Protein AF-A0A511B2S2-F1 (afdb_monomer)

Sequence (150 aa):
MLIYIFFANRALVGIGTIISIFVVGNLSDVFVNFITNGFGAPEGLAIRLLISALGIVSMSMGAALYIEAKEGVAPYDAMPIILSEKTGLSYRLSRVIVDITLVVIGFSLGSQLGINTVITAFFLGPFIQFFRNIFEKDLNTKALRYSTKK

Structure (mmCIF, N/CA/C/O backbone):
data_AF-A0A511B2S2-F1
#
_entry.id   AF-A0A511B2S2-F1
#
loop_
_atom_site.group_PDB
_atom_site.id
_atom_site.type_symbol
_atom_site.label_atom_id
_atom_site.label_alt_id
_atom_site.label_comp_id
_atom_site.label_asym_id
_atom_site.label_entity_id
_atom_site.label_seq_id
_atom_site.pdbx_PDB_ins_code
_atom_site.Cartn_x
_atom_site.Cartn_y
_atom_site.Cartn_z
_atom_site.occupancy
_atom_site.B_iso_or_equiv
_atom_site.auth_seq_id
_atom_site.auth_comp_id
_atom_site.auth_asym_id
_atom_site.auth_atom_id
_atom_site.pdbx_PDB_model_num
ATOM 1 N N . MET A 1 1 ? -7.482 -16.355 2.007 1.00 71.19 1 MET A N 1
ATOM 2 C CA . MET A 1 1 ? -7.694 -15.03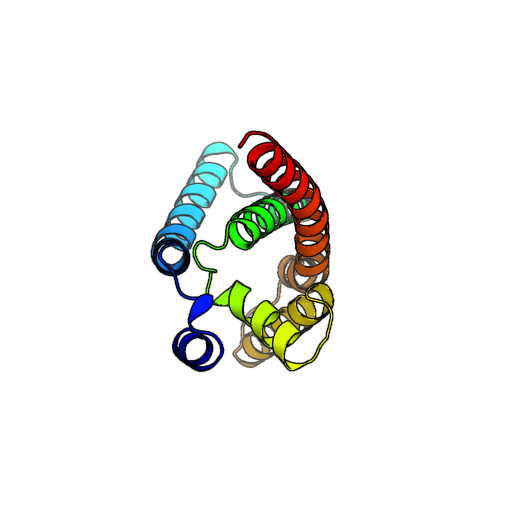3 2.647 1.00 71.19 1 MET A CA 1
ATOM 3 C C . MET A 1 1 ? -9.120 -14.839 3.162 1.00 71.19 1 MET A C 1
ATOM 5 O O . MET A 1 1 ? -9.256 -14.549 4.340 1.00 71.19 1 MET A O 1
ATOM 9 N N . LEU A 1 2 ? -10.173 -15.046 2.354 1.00 67.88 2 LEU A N 1
ATOM 10 C CA . LEU A 1 2 ? -11.561 -14.743 2.760 1.00 67.88 2 LEU A CA 1
ATOM 11 C C . LEU A 1 2 ? -12.039 -15.473 4.028 1.00 67.88 2 LEU A C 1
ATOM 13 O O . LEU A 1 2 ? -12.579 -14.848 4.932 1.00 67.88 2 LEU A O 1
ATOM 17 N N . ILE A 1 3 ? -11.783 -16.784 4.110 1.00 67.62 3 ILE A N 1
ATOM 18 C CA . ILE A 1 3 ? -12.176 -17.618 5.258 1.00 67.62 3 ILE A CA 1
ATOM 19 C C . ILE A 1 3 ? -11.527 -17.093 6.546 1.00 67.62 3 ILE A C 1
ATOM 21 O O . ILE A 1 3 ? -12.191 -16.955 7.566 1.00 67.62 3 ILE A O 1
ATOM 25 N N . TYR A 1 4 ? -10.247 -16.718 6.488 1.00 71.75 4 TYR A N 1
ATOM 26 C CA . TYR A 1 4 ? -9.530 -16.172 7.640 1.00 71.75 4 TYR A CA 1
ATOM 27 C C . TYR A 1 4 ? -10.128 -14.841 8.121 1.00 71.75 4 TYR A C 1
ATOM 29 O O . TYR A 1 4 ? -10.308 -14.646 9.319 1.00 71.75 4 TYR A O 1
ATOM 37 N N . ILE A 1 5 ? -10.491 -13.949 7.197 1.00 70.38 5 ILE A N 1
ATOM 38 C CA . ILE A 1 5 ? -11.096 -12.645 7.518 1.00 70.38 5 ILE A CA 1
ATOM 39 C C . ILE A 1 5 ? -12.482 -12.821 8.126 1.00 70.38 5 ILE A C 1
ATOM 41 O O . ILE A 1 5 ? -12.807 -12.150 9.098 1.00 70.38 5 ILE A O 1
ATOM 45 N N . PHE A 1 6 ? -13.269 -13.765 7.612 1.00 64.25 6 PHE A N 1
ATOM 46 C CA . PHE A 1 6 ? -14.591 -14.066 8.150 1.00 64.25 6 PHE A CA 1
ATOM 47 C C . PHE A 1 6 ? -14.536 -14.509 9.622 1.00 64.25 6 PHE A C 1
ATOM 49 O O . PHE A 1 6 ? -15.356 -14.075 10.429 1.00 64.25 6 PHE A O 1
ATOM 56 N N . PHE A 1 7 ? -13.541 -15.322 9.992 1.00 67.69 7 PHE A N 1
ATOM 57 C CA . PHE A 1 7 ? -13.333 -15.729 11.385 1.00 67.69 7 PHE A CA 1
ATOM 58 C C . PHE A 1 7 ? -12.668 -14.648 12.245 1.00 67.69 7 PHE A C 1
ATOM 60 O O . PHE A 1 7 ? -12.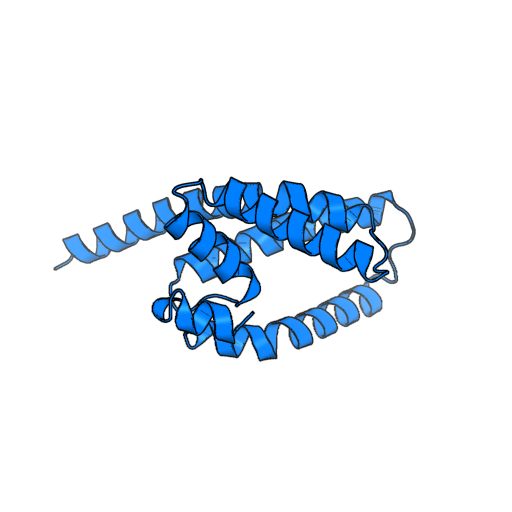944 -14.570 13.439 1.00 67.69 7 PHE A O 1
ATOM 67 N N . ALA A 1 8 ? -11.791 -13.824 11.669 1.00 67.56 8 ALA A N 1
ATOM 68 C CA . ALA A 1 8 ? -11.043 -12.824 12.422 1.00 67.56 8 ALA A CA 1
ATOM 69 C C . ALA A 1 8 ? -11.840 -11.536 12.674 1.00 67.56 8 ALA A C 1
ATOM 71 O O . ALA A 1 8 ? -11.817 -11.032 13.793 1.00 67.56 8 ALA A O 1
ATOM 72 N N . ASN A 1 9 ? -12.531 -11.007 11.661 1.00 67.56 9 ASN A N 1
ATOM 73 C CA . ASN A 1 9 ? -13.363 -9.815 11.782 1.00 67.56 9 ASN A CA 1
ATOM 74 C C . ASN A 1 9 ? -14.428 -9.770 10.668 1.00 67.56 9 ASN A C 1
ATOM 76 O O . ASN A 1 9 ? -14.240 -9.200 9.593 1.00 67.56 9 ASN A O 1
ATOM 80 N N . ARG A 1 10 ? -15.589 -10.366 10.953 1.00 70.00 10 ARG A N 1
ATOM 81 C CA . ARG A 1 10 ? -16.755 -10.398 10.055 1.00 70.00 10 ARG A CA 1
ATOM 82 C C . ARG A 1 10 ? -17.378 -9.024 9.773 1.00 70.00 10 ARG A C 1
ATOM 84 O O . ARG A 1 10 ? -18.095 -8.906 8.790 1.00 70.00 10 ARG A O 1
ATOM 91 N N . ALA A 1 11 ? -17.064 -7.988 10.557 1.00 66.00 11 ALA A N 1
ATOM 92 C CA . ALA A 1 11 ? -17.513 -6.620 10.273 1.00 66.00 11 ALA A CA 1
ATOM 93 C C . ALA A 1 11 ? -16.792 -5.994 9.064 1.00 66.00 11 ALA A C 1
ATOM 95 O O . ALA A 1 11 ? -17.299 -5.049 8.469 1.00 66.00 11 ALA A O 1
ATOM 96 N N . LEU A 1 12 ? -15.635 -6.536 8.665 1.00 72.06 12 LEU A N 1
ATOM 97 C CA . LEU A 1 12 ? -14.917 -6.101 7.461 1.00 72.06 12 LEU A CA 1
ATOM 98 C C . LEU A 1 12 ? -15.499 -6.701 6.173 1.00 72.06 12 LEU A C 1
ATOM 100 O O . LEU A 1 12 ? -15.112 -6.280 5.083 1.00 72.06 12 LEU A O 1
ATOM 104 N N . VAL A 1 13 ? -16.406 -7.677 6.284 1.00 78.25 13 VAL A N 1
ATOM 105 C CA . VAL A 1 13 ? -17.035 -8.353 5.147 1.00 78.25 13 VAL A CA 1
ATOM 106 C C . VAL A 1 13 ? -18.391 -7.708 4.881 1.00 78.25 13 VAL A C 1
ATOM 108 O O . VAL A 1 13 ? -19.342 -7.914 5.631 1.00 78.25 13 VAL A O 1
ATOM 111 N N . GLY A 1 14 ? -18.473 -6.932 3.803 1.00 79.25 14 GLY A N 1
ATOM 112 C CA . GLY A 1 14 ? -19.685 -6.216 3.401 1.00 79.25 14 GLY A CA 1
ATOM 113 C C . GLY A 1 14 ? -19.934 -6.284 1.897 1.00 79.25 14 GLY A C 1
ATOM 114 O O . GLY A 1 14 ? -19.263 -7.024 1.169 1.00 79.25 14 GLY A O 1
ATOM 115 N N . ILE A 1 15 ? -20.881 -5.475 1.416 1.00 81.31 15 ILE A N 1
ATOM 116 C CA . ILE A 1 15 ? -21.184 -5.375 -0.018 1.00 81.31 15 ILE A CA 1
ATOM 117 C C . ILE A 1 15 ? -19.935 -4.937 -0.806 1.00 81.31 15 ILE A C 1
ATOM 119 O O . ILE A 1 15 ? -19.66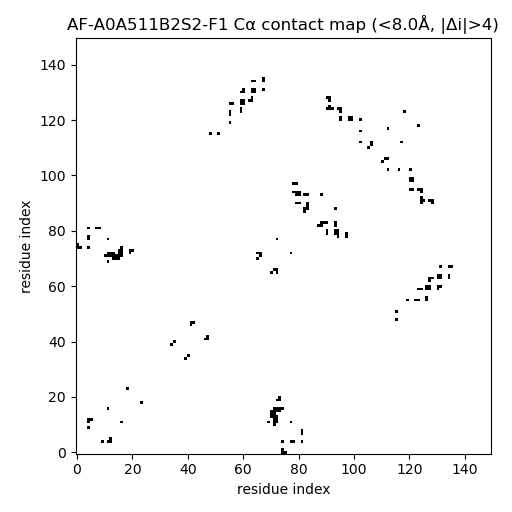3 -5.470 -1.884 1.00 81.31 15 ILE A O 1
ATOM 123 N N . GLY A 1 16 ? -19.109 -4.056 -0.221 1.00 78.19 16 GLY A N 1
ATOM 124 C CA . GLY A 1 16 ? -17.859 -3.578 -0.814 1.00 78.19 16 GLY A CA 1
ATOM 125 C C . GLY A 1 16 ? -16.836 -4.689 -1.054 1.00 78.19 16 GLY A C 1
ATOM 126 O O . GLY A 1 16 ? -16.119 -4.667 -2.056 1.00 78.19 16 GLY A O 1
ATOM 127 N N . THR A 1 17 ? -16.810 -5.720 -0.205 1.00 83.75 17 THR A N 1
ATOM 128 C CA . THR A 1 17 ? -15.930 -6.885 -0.375 1.00 83.75 17 THR A CA 1
ATOM 129 C C . THR A 1 17 ? -16.328 -7.702 -1.603 1.00 83.75 17 THR A C 1
ATOM 131 O O . THR A 1 17 ? -15.463 -8.075 -2.393 1.00 83.75 17 THR A O 1
ATOM 134 N N . ILE A 1 18 ? -17.631 -7.949 -1.790 1.00 84.62 18 ILE A N 1
ATOM 135 C CA . ILE A 1 18 ? -18.157 -8.702 -2.940 1.00 84.62 18 ILE A CA 1
ATOM 136 C C . ILE A 1 18 ? -17.853 -7.945 -4.232 1.00 84.62 18 ILE A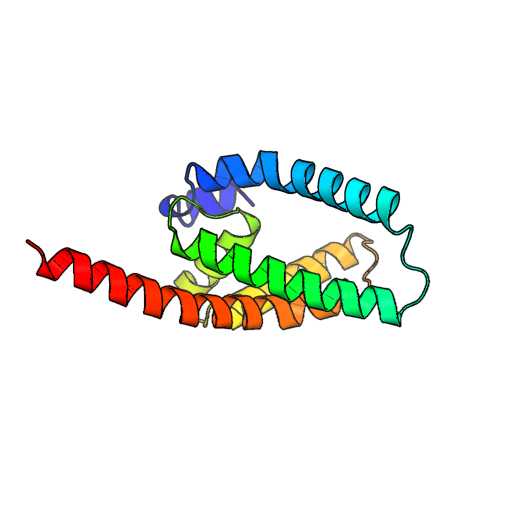 C 1
ATOM 138 O O . ILE A 1 18 ? -17.288 -8.514 -5.165 1.00 84.62 18 ILE A O 1
ATOM 142 N N . ILE A 1 19 ? -18.157 -6.646 -4.255 1.00 85.50 19 ILE A N 1
ATOM 143 C CA . ILE A 1 19 ? -17.878 -5.777 -5.401 1.00 85.50 19 ILE A CA 1
ATOM 144 C C . ILE A 1 19 ? -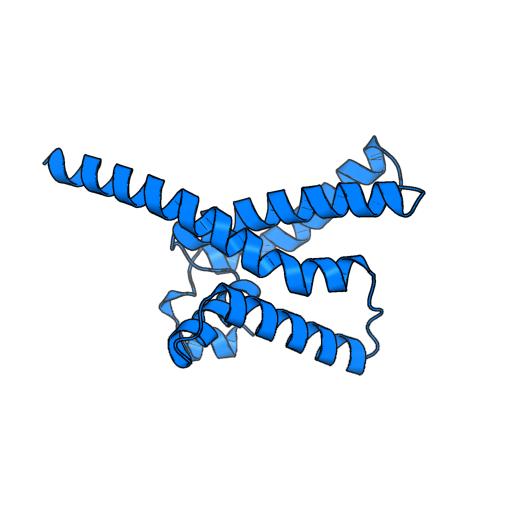16.383 -5.805 -5.727 1.00 85.50 19 ILE A C 1
ATOM 146 O O . ILE A 1 19 ? -16.017 -6.003 -6.881 1.00 85.50 19 ILE A O 1
ATOM 150 N N . SER A 1 20 ? -15.510 -5.695 -4.724 1.00 85.69 20 SER A N 1
ATOM 151 C CA . SER A 1 20 ? -14.060 -5.694 -4.943 1.00 85.69 20 SER A CA 1
ATOM 152 C C . SER A 1 20 ? -13.557 -6.984 -5.597 1.00 85.69 20 SER A C 1
ATOM 154 O O . SER A 1 20 ? -12.698 -6.931 -6.471 1.00 85.69 20 SER A O 1
ATOM 156 N N . ILE A 1 21 ? -14.106 -8.142 -5.220 1.00 86.50 21 ILE A N 1
ATOM 157 C CA . ILE A 1 21 ? -13.687 -9.443 -5.766 1.00 86.50 21 ILE A CA 1
ATOM 158 C C . ILE A 1 21 ? -14.021 -9.560 -7.258 1.00 86.50 21 ILE A C 1
ATOM 160 O O . ILE A 1 21 ? -13.196 -10.048 -8.027 1.00 86.50 21 ILE A O 1
ATOM 164 N N . PHE A 1 22 ? -15.207 -9.110 -7.673 1.00 87.44 22 PHE A N 1
ATOM 165 C CA . PHE A 1 22 ? -15.648 -9.245 -9.065 1.00 87.44 22 PHE A CA 1
ATOM 166 C C . PHE A 1 22 ? -15.203 -8.085 -9.958 1.00 87.44 22 PHE A C 1
ATOM 168 O O . PHE A 1 22 ? -14.901 -8.288 -11.134 1.00 87.44 22 PHE A O 1
ATOM 175 N N . VAL A 1 23 ? -15.170 -6.864 -9.425 1.00 88.75 23 VAL A N 1
ATOM 176 C CA . VAL A 1 23 ? -14.988 -5.652 -10.231 1.00 88.75 23 VAL A CA 1
ATOM 177 C C . VAL A 1 23 ? -13.520 -5.278 -10.375 1.00 88.75 23 VAL A C 1
ATOM 179 O O . VAL A 1 23 ? -13.122 -4.891 -11.467 1.00 88.75 23 VAL A O 1
ATOM 182 N N . VAL A 1 24 ? -12.693 -5.415 -9.332 1.00 87.31 24 VAL A N 1
ATOM 183 C CA . VAL A 1 24 ? -11.314 -4.883 -9.355 1.00 87.31 24 VAL A CA 1
ATOM 184 C C . VAL A 1 24 ? -10.468 -5.530 -10.451 1.00 87.31 24 VAL A C 1
ATOM 186 O O . VAL A 1 24 ? -9.754 -4.816 -11.151 1.00 87.31 24 VAL A O 1
ATOM 189 N N . GLY A 1 25 ? -10.577 -6.850 -10.639 1.00 88.44 25 GLY A N 1
ATOM 190 C CA . GLY A 1 25 ? -9.862 -7.567 -11.701 1.00 88.44 25 GLY A CA 1
ATOM 191 C C . GLY A 1 25 ? -10.289 -7.104 -13.094 1.00 88.44 25 GLY A C 1
ATOM 192 O O . GLY A 1 25 ? -9.488 -6.530 -13.824 1.00 88.44 25 GLY A O 1
ATOM 193 N N . ASN A 1 26 ? -11.583 -7.246 -13.407 1.00 92.00 26 ASN A N 1
ATOM 194 C CA . ASN A 1 26 ? -12.141 -6.853 -14.706 1.00 92.00 26 ASN A CA 1
ATOM 195 C C . ASN A 1 26 ? -11.871 -5.379 -15.041 1.00 92.00 26 ASN A C 1
ATOM 197 O O . ASN A 1 26 ? -11.540 -5.041 -16.175 1.00 92.00 26 ASN A O 1
ATOM 201 N N . LEU A 1 27 ? -11.998 -4.490 -14.055 1.00 91.56 27 LEU A N 1
ATOM 202 C CA . LEU A 1 27 ? -11.742 -3.068 -14.247 1.00 91.56 27 LEU A CA 1
ATOM 203 C C . LEU A 1 27 ? -10.259 -2.792 -14.520 1.00 91.56 27 LEU A C 1
ATOM 205 O O . LEU A 1 27 ? -9.950 -1.951 -15.362 1.00 91.56 27 LEU A O 1
ATOM 209 N N . SER A 1 28 ? -9.354 -3.511 -13.850 1.00 89.75 28 SER A N 1
ATOM 210 C CA . SER A 1 28 ? -7.911 -3.398 -14.096 1.00 89.75 28 SER A CA 1
ATOM 211 C C . SER A 1 28 ? -7.557 -3.835 -15.516 1.00 89.75 28 SER A C 1
ATOM 213 O O . SER A 1 28 ? -6.827 -3.119 -16.198 1.00 89.75 28 SER A O 1
ATOM 215 N N . ASP A 1 29 ? -8.129 -4.940 -15.997 1.00 91.38 29 ASP A N 1
ATOM 216 C CA . ASP A 1 29 ? -7.889 -5.436 -17.358 1.00 91.38 29 ASP A CA 1
ATOM 217 C C . ASP A 1 29 ? -8.404 -4.453 -18.419 1.00 91.38 29 ASP A C 1
ATOM 219 O O . ASP A 1 29 ? -7.704 -4.138 -19.384 1.00 91.38 29 ASP A O 1
ATOM 223 N N . VAL A 1 30 ? -9.604 -3.897 -18.216 1.00 92.31 30 VAL A N 1
ATOM 224 C CA . VAL A 1 30 ? -10.160 -2.847 -19.086 1.00 92.31 30 VAL A CA 1
ATOM 225 C C . VAL A 1 30 ? -9.259 -1.613 -19.095 1.00 92.31 30 VAL A C 1
ATOM 227 O O . VAL A 1 30 ? -8.995 -1.057 -20.162 1.00 92.31 30 VAL A O 1
ATOM 230 N N . PHE A 1 31 ? -8.757 -1.193 -17.932 1.00 88.69 31 PHE A N 1
ATOM 231 C CA . PHE A 1 31 ? -7.890 -0.022 -17.824 1.00 88.69 31 PHE A CA 1
ATOM 232 C C . PHE A 1 31 ? -6.539 -0.238 -18.514 1.00 88.69 31 PHE A C 1
ATOM 234 O O . PHE A 1 31 ? -6.071 0.639 -19.240 1.00 88.69 31 PHE A O 1
ATOM 241 N N . VAL A 1 32 ? -5.934 -1.418 -18.354 1.00 87.81 32 VAL A N 1
ATOM 242 C CA . VAL A 1 32 ? -4.699 -1.788 -19.061 1.00 87.81 32 VAL A CA 1
ATOM 243 C C . VAL A 1 32 ? -4.928 -1.773 -20.569 1.00 87.81 32 VAL A C 1
ATOM 245 O O . VAL A 1 32 ? -4.180 -1.107 -21.281 1.00 87.81 32 VAL A O 1
ATOM 248 N N . ASN A 1 33 ? -5.996 -2.413 -21.053 1.00 88.56 33 ASN A N 1
ATOM 249 C CA . ASN A 1 33 ? -6.333 -2.422 -22.478 1.00 88.56 33 ASN A CA 1
ATOM 250 C C . ASN A 1 33 ? -6.558 -1.008 -23.023 1.00 88.56 33 ASN A C 1
ATOM 252 O O . ASN A 1 33 ? -6.099 -0.685 -24.116 1.00 88.56 33 ASN A O 1
ATOM 256 N N . PHE A 1 34 ? -7.220 -0.141 -22.258 1.00 88.81 34 PHE A N 1
ATOM 257 C CA . PHE A 1 34 ? -7.426 1.255 -22.633 1.00 88.81 34 PHE A CA 1
ATOM 258 C C . PHE A 1 34 ? -6.099 2.017 -22.774 1.00 88.81 34 PHE A C 1
ATOM 260 O O . PHE A 1 34 ? -5.873 2.685 -23.783 1.00 88.81 34 PHE A O 1
ATOM 267 N N . ILE A 1 35 ? -5.193 1.874 -21.802 1.00 85.25 35 ILE A N 1
ATOM 268 C CA . ILE A 1 35 ? -3.878 2.529 -21.829 1.00 85.25 35 ILE A CA 1
ATOM 269 C C . ILE A 1 35 ? -3.013 1.976 -22.967 1.00 85.25 35 ILE A C 1
ATOM 271 O O . ILE A 1 35 ? -2.424 2.757 -23.709 1.00 85.25 35 ILE A O 1
ATOM 275 N N . THR A 1 36 ? -2.950 0.654 -23.145 1.00 85.06 36 THR A N 1
ATOM 276 C CA . THR A 1 36 ? -2.108 0.027 -24.175 1.00 85.06 36 THR A CA 1
ATOM 277 C C . THR A 1 36 ? -2.617 0.309 -25.588 1.00 85.06 36 THR A C 1
ATOM 279 O O . THR A 1 36 ? -1.805 0.580 -26.468 1.00 85.06 36 THR A O 1
ATOM 282 N N . ASN A 1 37 ? -3.935 0.328 -25.811 1.00 84.88 37 ASN A N 1
ATOM 283 C CA . ASN A 1 37 ? -4.500 0.668 -27.121 1.00 84.88 37 ASN A CA 1
ATOM 284 C C . ASN A 1 37 ? -4.345 2.160 -27.462 1.00 84.88 37 ASN A C 1
ATOM 286 O O . ASN A 1 37 ? -4.228 2.501 -28.635 1.00 84.88 37 ASN A O 1
ATOM 290 N N . GLY A 1 38 ? -4.350 3.049 -26.460 1.00 82.44 38 GLY A N 1
ATOM 291 C CA . GLY A 1 38 ? -4.212 4.493 -26.670 1.00 82.44 38 GLY A CA 1
ATOM 292 C C . GLY A 1 38 ? -2.764 4.984 -26.769 1.00 82.44 38 GLY A C 1
ATOM 293 O O . GLY A 1 38 ? -2.451 5.802 -27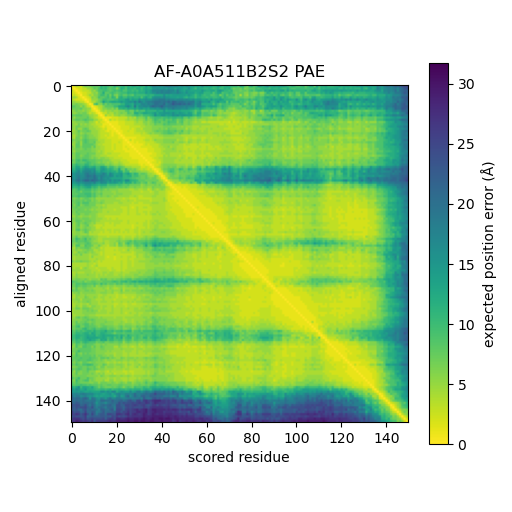.628 1.00 82.44 38 GLY A O 1
ATOM 294 N N . PHE A 1 39 ? -1.882 4.497 -25.892 1.00 78.31 39 PHE A N 1
ATOM 295 C CA . PHE A 1 39 ? -0.517 5.015 -25.712 1.00 78.31 39 PHE A CA 1
ATOM 296 C C . PHE A 1 39 ? 0.588 4.011 -26.078 1.00 78.31 39 PHE A C 1
ATOM 298 O O . PHE A 1 39 ? 1.764 4.373 -26.054 1.00 78.31 39 PHE A O 1
ATOM 305 N N . GLY A 1 40 ? 0.238 2.770 -26.430 1.00 78.19 40 GLY A N 1
ATOM 306 C CA . GLY A 1 40 ? 1.204 1.701 -26.684 1.00 78.19 40 GLY A CA 1
ATOM 307 C C . GLY A 1 40 ? 1.831 1.138 -25.405 1.00 78.19 40 GLY A C 1
ATOM 308 O O . GLY A 1 40 ? 1.546 1.571 -24.285 1.00 78.19 40 GLY A O 1
ATOM 309 N N . ALA A 1 41 ? 2.681 0.122 -25.557 1.00 74.25 41 ALA A N 1
ATOM 310 C CA . ALA A 1 41 ? 3.439 -0.414 -24.433 1.00 74.25 41 ALA A CA 1
ATOM 311 C C . ALA A 1 41 ? 4.529 0.597 -24.022 1.00 74.25 41 ALA A C 1
ATOM 313 O O . ALA A 1 41 ? 5.280 1.053 -24.882 1.00 74.25 41 ALA A O 1
ATOM 314 N N . PRO A 1 42 ? 4.655 0.957 -22.731 1.00 71.81 42 PRO A N 1
ATOM 315 C CA . PRO A 1 42 ? 5.678 1.899 -22.295 1.00 71.81 42 PRO A CA 1
ATOM 316 C C . PRO A 1 42 ? 7.077 1.287 -22.450 1.00 71.81 42 PRO A C 1
ATOM 318 O O . PRO A 1 42 ? 7.499 0.440 -21.654 1.00 71.81 42 PRO A O 1
ATOM 321 N N . GLU A 1 43 ? 7.805 1.743 -23.467 1.00 73.19 43 GLU A N 1
ATOM 322 C CA . GLU A 1 43 ? 9.197 1.382 -23.717 1.00 73.19 43 GLU A CA 1
ATOM 323 C C . GLU A 1 43 ? 10.120 2.287 -22.887 1.00 73.19 43 GLU A C 1
ATOM 325 O O . GLU A 1 43 ? 10.128 3.508 -23.022 1.00 73.19 43 GLU A O 1
ATOM 330 N N . GLY A 1 44 ? 10.884 1.689 -21.971 1.00 81.38 44 GLY A N 1
ATOM 331 C CA . GLY A 1 44 ? 11.846 2.402 -21.129 1.00 81.38 44 GLY A CA 1
ATOM 332 C C . GLY A 1 44 ? 11.518 2.375 -19.636 1.00 81.38 44 GLY A C 1
ATOM 333 O O . GLY A 1 44 ? 10.391 2.586 -19.186 1.00 81.38 44 GLY A O 1
ATOM 334 N N . LEU A 1 45 ? 12.553 2.126 -18.833 1.00 82.06 45 LEU A N 1
ATOM 335 C CA . LEU A 1 45 ? 12.431 1.949 -17.386 1.00 82.06 45 LEU A CA 1
ATOM 336 C C . LEU A 1 45 ? 11.922 3.221 -16.681 1.00 82.06 45 LEU A C 1
ATOM 338 O O . LEU A 1 45 ? 11.120 3.123 -15.757 1.00 82.06 45 LEU A O 1
ATOM 342 N N . ALA A 1 46 ? 12.307 4.408 -17.162 1.00 84.81 46 ALA A N 1
ATOM 343 C CA . ALA A 1 46 ? 11.876 5.690 -16.600 1.00 84.81 46 ALA A CA 1
ATOM 344 C C . ALA A 1 46 ? 10.361 5.928 -16.736 1.00 84.81 46 ALA A C 1
ATOM 346 O O . ALA A 1 46 ? 9.705 6.288 -15.760 1.00 84.81 46 ALA A O 1
ATOM 347 N N . ILE A 1 47 ? 9.786 5.666 -17.915 1.00 85.75 47 ILE A N 1
ATOM 348 C CA . ILE A 1 47 ? 8.344 5.829 -18.160 1.00 85.75 47 ILE A CA 1
ATOM 349 C C . ILE A 1 47 ? 7.551 4.847 -17.291 1.00 85.75 47 ILE A C 1
ATOM 351 O O . ILE A 1 47 ? 6.569 5.231 -16.657 1.00 85.75 47 ILE A O 1
ATOM 355 N N . ARG A 1 48 ? 8.019 3.596 -17.178 1.00 85.00 48 ARG A N 1
ATOM 356 C CA . ARG A 1 48 ? 7.393 2.583 -16.311 1.00 85.00 48 ARG A CA 1
ATOM 357 C C . ARG A 1 48 ? 7.386 3.015 -14.844 1.00 85.00 48 ARG A C 1
ATOM 359 O O . ARG A 1 48 ? 6.371 2.828 -14.176 1.00 85.00 48 ARG A O 1
ATOM 366 N N . LEU A 1 49 ? 8.470 3.617 -14.351 1.00 87.19 49 LEU A N 1
ATOM 367 C CA . LEU A 1 49 ? 8.537 4.136 -12.981 1.00 87.19 49 LEU A CA 1
ATOM 368 C C . LEU A 1 49 ? 7.615 5.339 -12.759 1.00 87.19 49 LEU A C 1
ATOM 370 O O . LEU A 1 49 ? 6.945 5.393 -11.731 1.00 87.19 49 LEU A O 1
ATOM 374 N N . LEU A 1 50 ? 7.528 6.269 -13.715 1.00 87.88 50 LEU A N 1
ATOM 375 C CA . LEU A 1 50 ? 6.621 7.419 -13.617 1.00 87.88 50 LEU A CA 1
ATOM 376 C C . LEU A 1 50 ? 5.153 6.983 -13.580 1.00 87.88 50 LEU A C 1
ATOM 378 O O . LEU A 1 50 ? 4.404 7.411 -12.702 1.00 87.88 50 LEU A O 1
ATOM 382 N N . ILE A 1 51 ? 4.755 6.080 -14.481 1.00 87.50 51 ILE A N 1
ATOM 383 C CA . ILE A 1 51 ? 3.398 5.517 -14.498 1.00 87.50 51 ILE A CA 1
ATOM 384 C C . ILE A 1 51 ? 3.125 4.751 -13.199 1.00 87.50 51 ILE A C 1
ATOM 386 O O . ILE A 1 51 ? 2.052 4.888 -12.617 1.00 87.50 51 ILE A O 1
ATOM 390 N N . SER A 1 52 ? 4.106 3.994 -12.703 1.00 88.44 52 SER A N 1
ATOM 391 C CA . SER A 1 52 ? 3.985 3.274 -11.431 1.00 88.44 52 SER A CA 1
ATOM 392 C C . SER A 1 52 ? 3.783 4.219 -10.247 1.00 88.44 52 SER A C 1
ATOM 394 O O . SER A 1 52 ? 2.922 3.968 -9.408 1.00 88.44 52 SER A O 1
ATOM 396 N N . ALA A 1 53 ? 4.523 5.329 -10.188 1.00 89.81 53 ALA A N 1
ATOM 397 C CA . ALA A 1 53 ? 4.371 6.328 -9.135 1.00 89.81 53 ALA A CA 1
ATOM 398 C C . ALA A 1 53 ? 2.965 6.951 -9.146 1.00 89.81 53 ALA A C 1
ATOM 400 O O . ALA A 1 53 ? 2.314 7.019 -8.103 1.00 89.81 53 ALA A O 1
ATOM 401 N N . LEU A 1 54 ? 2.461 7.331 -10.326 1.00 90.81 54 LEU A N 1
ATOM 402 C CA . LEU A 1 54 ? 1.089 7.828 -10.485 1.00 90.81 54 LEU A CA 1
ATOM 403 C C . LEU A 1 54 ? 0.050 6.771 -10.084 1.00 90.81 54 LEU A C 1
ATOM 405 O O . LEU A 1 54 ? -0.913 7.086 -9.383 1.00 90.81 54 LEU A O 1
ATOM 409 N N . GLY A 1 55 ? 0.279 5.514 -10.469 1.00 90.31 55 GLY A N 1
ATOM 410 C CA . GLY A 1 55 ? -0.560 4.378 -10.097 1.00 90.31 55 GLY A CA 1
ATOM 411 C C . GLY A 1 55 ? -0.628 4.172 -8.585 1.00 90.31 55 GLY A C 1
ATOM 412 O O . GLY A 1 55 ? -1.720 4.045 -8.043 1.00 90.31 55 GLY A O 1
ATOM 413 N N . ILE A 1 56 ? 0.507 4.223 -7.880 1.00 91.56 56 ILE A N 1
ATOM 414 C CA . ILE A 1 56 ? 0.557 4.094 -6.414 1.00 91.56 56 ILE A CA 1
ATOM 415 C C . ILE A 1 56 ? -0.217 5.227 -5.738 1.00 91.56 56 ILE A C 1
ATOM 417 O O . ILE A 1 56 ? -0.976 4.977 -4.800 1.00 91.56 56 ILE A O 1
ATOM 421 N N . VAL A 1 57 ? -0.062 6.467 -6.206 1.00 91.94 57 VAL A N 1
ATOM 422 C CA . VAL A 1 57 ? -0.786 7.619 -5.648 1.00 91.94 57 VAL A CA 1
ATOM 423 C C . VAL A 1 57 ? -2.295 7.468 -5.859 1.00 91.94 57 VAL A C 1
ATOM 425 O O . VAL A 1 57 ? -3.061 7.582 -4.905 1.00 91.94 57 VAL A O 1
ATOM 428 N N . SER A 1 58 ? -2.730 7.140 -7.077 1.00 91.75 58 SER A N 1
ATOM 429 C CA . SER A 1 58 ? -4.151 6.945 -7.386 1.00 91.75 58 SER A CA 1
ATOM 430 C C . SER A 1 58 ? -4.753 5.760 -6.619 1.00 91.75 58 SER A C 1
ATOM 432 O O . SER A 1 58 ? -5.802 5.894 -5.985 1.00 91.75 58 SER A O 1
ATOM 434 N N . MET A 1 59 ? -4.051 4.623 -6.590 1.00 91.19 59 MET A N 1
ATOM 435 C CA . MET A 1 59 ? -4.472 3.417 -5.878 1.00 91.19 59 MET A CA 1
ATOM 436 C C . MET A 1 59 ? -4.561 3.658 -4.371 1.00 91.19 59 MET A C 1
ATOM 438 O O . MET A 1 59 ? -5.534 3.250 -3.746 1.00 91.19 59 MET A O 1
ATOM 442 N N . SER A 1 60 ? -3.577 4.336 -3.776 1.00 91.25 60 SER A N 1
ATOM 443 C CA . SER A 1 60 ? -3.584 4.621 -2.338 1.00 91.25 60 SER A CA 1
ATOM 444 C C . SER A 1 60 ? -4.683 5.601 -1.933 1.00 91.25 60 SER A C 1
ATOM 446 O O . SER A 1 60 ? -5.299 5.417 -0.882 1.00 91.25 60 SER A O 1
ATOM 448 N N . MET A 1 61 ? -4.979 6.592 -2.777 1.00 91.12 61 MET A N 1
ATOM 449 C CA . MET A 1 61 ? -6.104 7.504 -2.586 1.00 91.12 61 MET A CA 1
ATOM 450 C C . MET A 1 61 ? -7.446 6.761 -2.659 1.00 91.12 61 MET A C 1
ATOM 452 O O . MET A 1 61 ? -8.270 6.904 -1.756 1.00 91.12 61 MET A O 1
ATOM 456 N N . GLY A 1 62 ? -7.651 5.930 -3.687 1.00 88.06 62 GLY A N 1
ATOM 457 C CA . GLY A 1 62 ? -8.857 5.109 -3.823 1.00 88.06 62 GLY A CA 1
ATOM 458 C C . GLY A 1 62 ? -9.021 4.126 -2.663 1.00 88.06 62 GLY A C 1
ATOM 459 O O . GLY A 1 62 ? -10.108 4.018 -2.096 1.00 88.06 62 GLY A O 1
ATOM 460 N N . ALA A 1 63 ? -7.923 3.481 -2.256 1.00 88.44 63 ALA A N 1
ATOM 461 C CA . ALA A 1 63 ? -7.896 2.573 -1.119 1.00 88.44 63 ALA A CA 1
ATOM 462 C C . ALA A 1 63 ? -8.304 3.268 0.183 1.00 88.44 63 ALA A C 1
ATOM 464 O O . ALA A 1 63 ? -9.159 2.778 0.915 1.00 88.44 63 ALA A O 1
ATOM 465 N N . ALA A 1 64 ? -7.741 4.445 0.453 1.00 88.88 64 ALA A N 1
ATOM 466 C CA . ALA A 1 64 ? -8.098 5.228 1.625 1.00 88.88 64 ALA A CA 1
ATOM 467 C C . ALA A 1 64 ? -9.582 5.635 1.627 1.00 88.88 64 ALA A C 1
ATOM 469 O O . ALA A 1 64 ? -10.242 5.490 2.652 1.00 88.88 64 ALA A O 1
ATOM 470 N N . LEU A 1 65 ? -10.117 6.084 0.485 1.00 86.38 65 LEU A N 1
ATOM 471 C CA . LEU A 1 65 ? -11.522 6.488 0.363 1.00 86.38 65 LEU A CA 1
ATOM 472 C C . LEU A 1 65 ? -12.489 5.349 0.680 1.00 86.38 65 LEU A C 1
ATOM 474 O O . LEU A 1 65 ? -13.412 5.533 1.472 1.00 86.38 65 LEU A O 1
ATOM 478 N N . TYR A 1 66 ? -12.296 4.180 0.066 1.00 85.50 66 TYR A N 1
ATOM 479 C CA . TYR A 1 66 ? -13.245 3.087 0.253 1.00 85.50 66 TYR A CA 1
ATOM 480 C C . TYR A 1 66 ? -13.107 2.455 1.653 1.00 85.50 66 TYR A C 1
ATOM 482 O O . TYR A 1 66 ? -14.114 2.050 2.232 1.00 85.50 66 TYR A O 1
ATOM 490 N N . ILE A 1 67 ? -11.894 2.401 2.228 1.00 84.94 67 ILE A N 1
ATOM 491 C CA . ILE A 1 67 ? -11.683 1.910 3.602 1.00 84.94 67 ILE A CA 1
ATOM 492 C C . ILE A 1 67 ? -12.419 2.813 4.602 1.00 84.94 67 ILE A C 1
ATOM 494 O O . ILE A 1 67 ? -13.120 2.309 5.479 1.00 84.94 67 ILE A O 1
ATOM 498 N N . GLU A 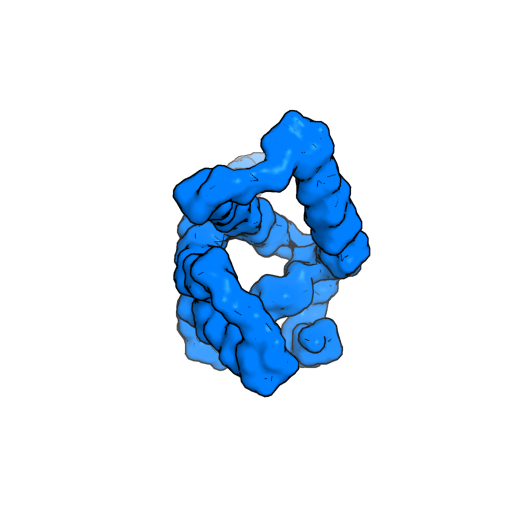1 68 ? -12.312 4.137 4.453 1.00 83.56 68 GLU A N 1
ATOM 499 C CA . GLU A 1 68 ? -13.004 5.092 5.331 1.00 83.56 68 GLU A CA 1
ATOM 500 C C . GLU A 1 68 ? -14.524 5.143 5.099 1.00 83.56 68 GLU A C 1
ATOM 502 O O . GLU A 1 68 ? -15.263 5.563 5.990 1.00 83.56 68 GLU A O 1
ATOM 507 N N . ALA A 1 69 ? -15.018 4.657 3.954 1.00 81.25 69 ALA A N 1
ATOM 508 C CA . ALA A 1 69 ? -16.452 4.509 3.704 1.00 81.25 69 ALA A CA 1
ATOM 509 C C . ALA A 1 69 ? -17.109 3.412 4.566 1.00 81.25 69 ALA A C 1
ATOM 511 O O . ALA A 1 69 ? -18.319 3.446 4.752 1.00 81.25 69 ALA A O 1
ATOM 512 N N . LYS A 1 70 ? -16.335 2.466 5.125 1.00 79.12 70 LYS A N 1
ATOM 513 C CA . LYS A 1 70 ? -16.794 1.414 6.061 1.00 79.12 70 LYS A CA 1
ATOM 514 C C . LYS A 1 70 ? -17.900 0.473 5.536 1.00 79.12 70 LYS A C 1
ATOM 516 O O . LYS A 1 70 ? -18.500 -0.251 6.320 1.00 79.12 70 LYS A O 1
ATOM 521 N N . GLU A 1 71 ? -18.094 0.384 4.220 1.00 77.94 71 GLU A N 1
ATOM 522 C CA . GLU A 1 71 ? -19.097 -0.485 3.558 1.00 77.94 71 GLU A CA 1
ATOM 523 C C . GLU A 1 71 ? -18.587 -1.913 3.236 1.00 77.94 71 GLU A C 1
ATOM 525 O O . GLU A 1 71 ? -19.134 -2.648 2.405 1.00 77.94 71 GLU A O 1
ATOM 530 N N . GLY A 1 72 ? -17.505 -2.323 3.900 1.00 78.44 72 GLY A N 1
ATOM 531 C CA . GLY A 1 72 ? -16.794 -3.576 3.650 1.00 78.44 72 GLY A CA 1
ATOM 532 C C . GLY A 1 72 ? -15.493 -3.363 2.883 1.00 78.44 72 GLY A C 1
ATOM 533 O O . GLY A 1 72 ? -15.397 -2.512 1.998 1.00 78.44 72 GLY A O 1
ATOM 534 N N . VAL A 1 73 ? -14.473 -4.142 3.246 1.00 83.38 73 VAL A N 1
ATOM 535 C CA . VAL A 1 73 ? -13.096 -3.949 2.783 1.00 83.38 73 VAL A CA 1
ATOM 536 C C . VAL A 1 73 ? -12.661 -5.085 1.865 1.00 83.38 73 VAL A C 1
ATOM 538 O O . VAL A 1 73 ? -13.094 -6.231 2.027 1.00 83.38 73 VAL A O 1
ATOM 541 N N . ALA A 1 74 ? -11.810 -4.784 0.879 1.00 85.06 74 ALA A N 1
ATOM 542 C CA . ALA A 1 74 ? -11.238 -5.814 0.025 1.00 85.06 74 ALA A CA 1
ATOM 543 C C . ALA A 1 74 ? -10.441 -6.825 0.877 1.00 85.06 74 ALA A C 1
ATOM 545 O O . ALA A 1 74 ? -9.740 -6.424 1.808 1.00 85.06 74 ALA A O 1
ATOM 546 N N . PRO A 1 75 ? -10.476 -8.136 0.575 1.00 82.62 75 PRO A N 1
ATOM 547 C CA . PRO A 1 75 ? -9.860 -9.142 1.445 1.00 82.62 75 PRO A CA 1
ATOM 548 C C . PRO A 1 75 ? -8.356 -8.929 1.660 1.00 82.62 75 PRO A C 1
ATOM 550 O O . PRO A 1 75 ? -7.818 -9.167 2.737 1.00 82.62 75 PRO A O 1
ATOM 553 N N . TYR A 1 76 ? -7.680 -8.450 0.622 1.00 85.00 76 TYR A N 1
ATOM 554 C CA . TYR A 1 76 ? -6.269 -8.101 0.671 1.00 85.00 76 TYR A CA 1
ATOM 555 C C . TYR A 1 76 ? -5.988 -6.933 1.636 1.00 85.00 76 TYR A C 1
ATOM 557 O O . TYR A 1 76 ? -5.050 -6.992 2.429 1.00 85.00 76 TYR A O 1
ATOM 565 N N . ASP A 1 77 ? -6.850 -5.917 1.644 1.00 87.00 77 ASP A N 1
ATOM 566 C CA . ASP A 1 77 ? -6.713 -4.729 2.489 1.00 87.00 77 ASP A CA 1
ATOM 567 C C . ASP A 1 77 ? -7.224 -4.941 3.920 1.00 87.00 77 ASP A C 1
ATOM 569 O O . ASP A 1 77 ? -6.767 -4.271 4.845 1.00 87.00 77 ASP A O 1
ATOM 573 N N . ALA A 1 78 ? -8.081 -5.939 4.142 1.00 86.12 78 ALA A N 1
ATOM 574 C CA . ALA A 1 78 ? -8.535 -6.334 5.472 1.00 86.12 78 ALA A CA 1
ATOM 575 C C . ALA A 1 78 ? -7.417 -6.968 6.325 1.00 86.12 78 ALA A C 1
ATOM 577 O O . ALA A 1 78 ? -7.413 -6.819 7.544 1.00 86.12 78 ALA A O 1
ATOM 578 N N . MET A 1 79 ? -6.442 -7.651 5.714 1.00 87.94 79 MET A N 1
ATOM 579 C CA . MET A 1 79 ? -5.362 -8.342 6.441 1.00 87.94 79 MET A CA 1
ATOM 580 C C . MET A 1 79 ? -4.491 -7.387 7.287 1.00 87.94 79 MET A C 1
ATOM 582 O O . MET A 1 79 ? -4.332 -7.640 8.484 1.00 87.94 79 MET A O 1
ATOM 586 N N . PRO A 1 80 ? -3.970 -6.272 6.738 1.00 88.25 80 PRO A N 1
ATOM 587 C CA . PRO A 1 80 ? -3.284 -5.239 7.516 1.00 88.25 80 PRO A CA 1
ATOM 588 C C . PRO A 1 80 ? -4.130 -4.620 8.630 1.00 88.25 80 PRO A C 1
ATOM 590 O O . PRO A 1 80 ? -3.587 -4.315 9.689 1.00 88.25 80 PRO A O 1
ATOM 593 N N . ILE A 1 81 ? -5.438 -4.439 8.407 1.00 87.12 81 ILE A N 1
ATOM 594 C CA . ILE A 1 81 ? -6.363 -3.895 9.415 1.00 87.12 81 ILE A CA 1
ATOM 595 C C . ILE A 1 81 ? -6.461 -4.863 10.593 1.00 87.12 81 ILE A C 1
ATOM 597 O O . ILE A 1 81 ? -6.179 -4.481 11.723 1.00 87.12 81 ILE A O 1
ATOM 601 N N . ILE A 1 82 ? -6.748 -6.138 10.322 1.00 86.12 82 ILE A N 1
ATOM 602 C CA . ILE A 1 82 ? -6.846 -7.187 11.348 1.00 86.12 82 ILE A CA 1
ATOM 603 C C . ILE A 1 82 ? -5.521 -7.338 12.101 1.00 86.12 82 ILE A C 1
ATOM 605 O O . ILE A 1 82 ? -5.507 -7.530 13.317 1.00 86.12 82 ILE A O 1
ATOM 609 N N . LEU A 1 83 ? -4.391 -7.270 11.392 1.00 87.00 83 LEU A N 1
ATOM 610 C CA . LEU A 1 83 ? -3.077 -7.349 12.022 1.00 87.00 83 LEU A CA 1
ATOM 611 C C . LEU A 1 83 ? -2.839 -6.156 12.956 1.00 87.00 83 LEU A C 1
ATOM 613 O O . LEU A 1 83 ? -2.370 -6.355 14.075 1.00 87.00 83 LEU A O 1
ATOM 617 N N . SER A 1 84 ? -3.184 -4.944 12.521 1.00 88.00 84 SER A N 1
ATOM 618 C CA . SER A 1 84 ? -3.101 -3.726 13.335 1.00 88.00 84 SER A CA 1
ATOM 619 C C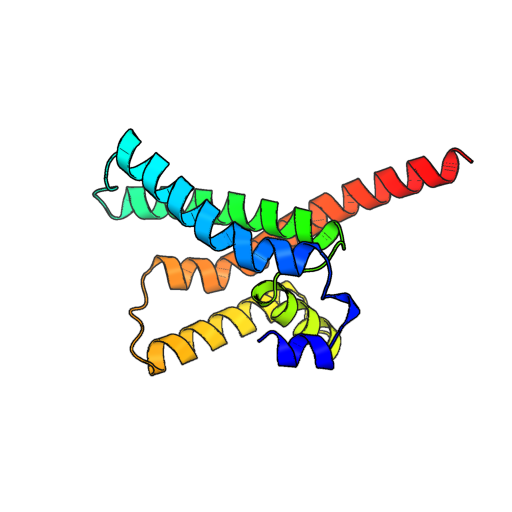 . SER A 1 84 ? -3.989 -3.826 14.582 1.00 88.00 84 SER A C 1
ATOM 621 O O . SER A 1 84 ? -3.501 -3.593 15.685 1.00 88.00 84 SER A O 1
ATOM 623 N N . GLU A 1 85 ? -5.233 -4.299 14.440 1.00 86.06 85 GLU A N 1
ATOM 624 C CA . GLU A 1 85 ? -6.169 -4.520 15.555 1.00 86.06 85 GLU A CA 1
ATOM 625 C C . GLU A 1 85 ? -5.643 -5.538 16.578 1.00 86.06 85 GLU A C 1
ATOM 627 O O . GLU A 1 85 ? -5.787 -5.339 17.782 1.00 86.06 85 GLU A O 1
ATOM 632 N N . LYS A 1 86 ? -5.009 -6.625 16.120 1.00 85.56 86 LYS A N 1
ATOM 633 C CA . LYS A 1 86 ? -4.508 -7.690 17.006 1.00 85.56 86 LYS A CA 1
ATOM 634 C C . LYS A 1 86 ? -3.171 -7.378 17.673 1.00 85.56 86 LYS A C 1
ATOM 636 O O . LYS A 1 86 ? -2.902 -7.905 18.747 1.00 85.56 86 LYS A O 1
ATOM 641 N N . THR A 1 87 ? -2.312 -6.594 17.025 1.00 86.88 87 THR A N 1
ATOM 642 C CA . THR A 1 87 ? -0.935 -6.344 17.496 1.00 86.88 87 THR A CA 1
ATOM 643 C C . THR A 1 87 ? -0.740 -4.960 18.104 1.00 86.88 87 THR A C 1
ATOM 645 O O . THR A 1 87 ? 0.290 -4.716 18.725 1.00 86.88 87 THR A O 1
ATOM 648 N N . GLY A 1 88 ? -1.687 -4.038 17.907 1.00 85.00 88 GLY A N 1
ATOM 649 C CA . GLY A 1 88 ? -1.540 -2.632 18.291 1.00 85.00 88 GLY A CA 1
ATOM 650 C C . GLY A 1 88 ? -0.528 -1.859 17.436 1.00 85.00 88 GLY A C 1
ATOM 651 O O . GLY A 1 88 ? -0.256 -0.690 17.708 1.00 85.00 88 GLY A O 1
ATOM 652 N N . LEU A 1 89 ? 0.044 -2.482 16.399 1.00 86.88 89 LEU A N 1
ATOM 653 C CA . LEU A 1 89 ? 0.936 -1.810 15.459 1.00 86.88 89 LEU A CA 1
ATOM 654 C C . LEU A 1 89 ? 0.158 -0.802 14.611 1.00 86.88 89 LEU A C 1
ATOM 656 O O . LEU A 1 89 ? -1.014 -0.999 14.296 1.00 86.88 89 LEU A O 1
ATOM 660 N N . SER A 1 90 ? 0.837 0.262 14.178 1.00 88.25 90 SER A N 1
ATOM 661 C CA . SER A 1 90 ? 0.242 1.207 13.228 1.00 88.25 90 SER A CA 1
ATOM 662 C C . SER A 1 90 ? -0.135 0.507 11.918 1.00 88.25 90 SER A C 1
ATOM 664 O O . SER A 1 90 ? 0.626 -0.320 11.410 1.00 88.25 90 SER A O 1
ATOM 666 N N . TYR A 1 91 ? -1.264 0.899 11.322 1.00 86.12 91 TYR A N 1
ATOM 667 C CA . TYR A 1 91 ? -1.729 0.348 10.045 1.00 86.12 91 TYR A CA 1
ATOM 668 C C . TYR A 1 91 ? -0.658 0.419 8.944 1.00 86.12 91 TYR A C 1
ATOM 670 O O . TYR A 1 91 ? -0.503 -0.525 8.172 1.00 86.12 91 TYR A O 1
ATOM 678 N N . ARG A 1 92 ? 0.150 1.491 8.914 1.00 88.06 92 ARG A N 1
ATOM 679 C CA . ARG A 1 92 ? 1.302 1.620 8.006 1.00 88.06 92 ARG A CA 1
ATOM 680 C C . ARG A 1 92 ? 2.266 0.436 8.127 1.00 88.06 92 ARG A C 1
ATOM 682 O O . ARG A 1 92 ? 2.634 -0.144 7.110 1.00 88.06 92 ARG A O 1
ATOM 689 N N . LEU A 1 93 ? 2.682 0.100 9.349 1.00 87.38 93 LEU A N 1
ATOM 690 C CA . LEU A 1 93 ? 3.614 -1.003 9.593 1.00 87.38 93 LEU A CA 1
ATOM 691 C C . LEU A 1 93 ? 2.956 -2.346 9.294 1.00 87.38 93 LEU A C 1
ATOM 693 O O . LEU A 1 93 ? 3.549 -3.168 8.603 1.00 87.38 93 LEU A O 1
ATOM 697 N N . SER A 1 94 ? 1.715 -2.544 9.740 1.00 90.00 94 SER A N 1
ATOM 698 C CA . SER A 1 94 ? 0.962 -3.766 9.453 1.00 90.00 94 SER A CA 1
ATOM 699 C C . SER A 1 94 ? 0.814 -4.004 7.951 1.00 90.00 94 SER A C 1
ATOM 701 O O . SER A 1 94 ? 0.947 -5.139 7.499 1.00 90.00 94 SER A O 1
ATOM 703 N N . ARG A 1 95 ? 0.608 -2.942 7.162 1.00 90.75 95 ARG A N 1
ATOM 704 C CA . ARG A 1 95 ? 0.522 -3.035 5.702 1.00 90.75 95 ARG A CA 1
ATOM 705 C C . ARG A 1 95 ? 1.837 -3.476 5.077 1.00 90.75 95 ARG A C 1
ATOM 707 O O . ARG A 1 95 ? 1.839 -4.442 4.326 1.00 90.75 95 ARG A O 1
ATOM 714 N N . VAL A 1 96 ? 2.938 -2.822 5.438 1.00 92.06 96 VAL A N 1
ATOM 715 C CA . VAL A 1 96 ? 4.272 -3.165 4.921 1.00 92.06 96 VAL A CA 1
ATOM 716 C C . VAL A 1 96 ? 4.657 -4.599 5.298 1.00 92.06 96 VAL A C 1
ATOM 718 O O . VAL A 1 96 ? 5.157 -5.337 4.458 1.00 92.06 96 VAL A O 1
ATOM 721 N N . ILE A 1 97 ? 4.371 -5.038 6.528 1.00 91.44 97 ILE A N 1
ATOM 722 C CA . ILE A 1 97 ? 4.651 -6.413 6.972 1.00 91.44 97 ILE A CA 1
ATOM 723 C C . ILE A 1 97 ? 3.871 -7.431 6.134 1.00 91.44 97 ILE A C 1
ATOM 725 O O . ILE A 1 97 ? 4.453 -8.413 5.671 1.00 91.44 97 ILE A O 1
ATOM 729 N N . VAL A 1 98 ? 2.570 -7.205 5.926 1.00 91.38 98 VAL A N 1
ATOM 730 C CA . VAL A 1 98 ? 1.736 -8.100 5.111 1.00 91.38 98 VAL A CA 1
ATOM 731 C C . VAL A 1 98 ? 2.236 -8.135 3.669 1.00 91.38 98 VAL A C 1
ATOM 733 O O . VAL A 1 98 ? 2.413 -9.224 3.126 1.00 91.38 98 VAL A O 1
ATOM 736 N N . ASP A 1 99 ? 2.527 -6.978 3.075 1.00 91.25 99 ASP A N 1
ATOM 737 C CA . ASP A 1 99 ? 2.984 -6.887 1.687 1.00 91.25 99 ASP A CA 1
ATOM 738 C C . ASP A 1 99 ? 4.342 -7.576 1.497 1.00 91.25 99 ASP A C 1
ATOM 740 O O . ASP A 1 99 ? 4.489 -8.394 0.591 1.00 91.25 99 ASP A O 1
ATOM 744 N N . ILE A 1 100 ? 5.305 -7.353 2.398 1.00 91.38 100 ILE A N 1
ATOM 745 C CA . ILE A 1 100 ? 6.602 -8.048 2.376 1.00 91.38 100 ILE A CA 1
ATOM 746 C C . ILE A 1 100 ? 6.415 -9.558 2.550 1.00 91.38 100 ILE A C 1
ATOM 748 O O . ILE A 1 100 ? 7.030 -10.338 1.827 1.00 91.38 100 ILE A O 1
ATOM 752 N N . THR A 1 101 ? 5.547 -9.989 3.468 1.00 91.06 101 THR A N 1
ATOM 753 C CA . THR A 1 101 ? 5.284 -11.420 3.692 1.00 91.06 101 THR A CA 1
ATOM 754 C C . THR A 1 101 ? 4.727 -12.076 2.428 1.00 91.06 101 THR A C 1
ATOM 756 O O . THR A 1 101 ? 5.191 -13.142 2.027 1.00 91.06 101 THR A O 1
ATOM 759 N N . LEU A 1 102 ? 3.774 -11.425 1.756 1.00 90.00 102 LEU A N 1
ATOM 760 C CA . LEU A 1 102 ? 3.201 -11.921 0.503 1.00 90.00 102 LEU A CA 1
ATOM 761 C C . LEU A 1 102 ? 4.225 -11.934 -0.633 1.00 90.00 102 LEU A C 1
ATOM 763 O O . LEU A 1 102 ? 4.262 -12.895 -1.399 1.00 90.00 102 LEU A O 1
ATOM 767 N N . VAL A 1 103 ? 5.083 -10.916 -0.714 1.00 90.88 103 VAL A N 1
ATOM 768 C CA . VAL A 1 103 ? 6.190 -10.851 -1.677 1.00 90.88 103 VAL A CA 1
ATOM 769 C C . VAL A 1 103 ? 7.173 -12.004 -1.469 1.00 90.88 103 VAL A C 1
ATOM 771 O O . VAL A 1 103 ? 7.531 -12.675 -2.434 1.00 90.88 103 VAL A O 1
ATOM 774 N N . VAL A 1 104 ? 7.568 -12.287 -0.224 1.00 91.31 104 VAL A N 1
ATOM 775 C CA . VAL A 1 104 ? 8.487 -13.390 0.110 1.00 91.31 104 VAL A CA 1
ATOM 776 C C . VAL A 1 104 ? 7.863 -14.750 -0.207 1.00 91.31 104 VAL A C 1
ATOM 778 O O . VAL A 1 104 ? 8.529 -15.609 -0.792 1.00 91.31 104 VAL A O 1
ATOM 781 N N . ILE A 1 105 ? 6.582 -14.947 0.124 1.00 91.25 105 ILE A N 1
ATOM 782 C CA . ILE A 1 105 ? 5.850 -16.177 -0.213 1.00 91.25 105 ILE A CA 1
ATOM 783 C C . ILE A 1 105 ? 5.761 -16.340 -1.733 1.00 91.25 105 ILE A C 1
ATOM 785 O O . ILE A 1 105 ? 6.086 -17.403 -2.255 1.00 91.25 105 ILE A O 1
ATOM 789 N N . GLY A 1 106 ? 5.368 -15.284 -2.450 1.00 89.19 106 GLY A N 1
ATOM 790 C CA . GLY A 1 106 ? 5.268 -15.297 -3.907 1.00 89.19 106 GLY A CA 1
ATOM 791 C C . GLY A 1 106 ? 6.605 -15.617 -4.569 1.00 89.19 106 GLY A C 1
ATOM 792 O O . GLY A 1 106 ? 6.663 -16.466 -5.455 1.00 89.19 106 GLY A O 1
ATOM 793 N N . PHE A 1 107 ? 7.689 -15.000 -4.100 1.00 90.56 107 PHE A N 1
ATOM 794 C CA . PHE A 1 107 ? 9.037 -15.274 -4.593 1.00 90.56 107 PHE A CA 1
ATOM 795 C C . PHE A 1 107 ? 9.468 -16.721 -4.340 1.00 90.56 107 PHE A C 1
ATOM 797 O O . PHE A 1 107 ? 9.987 -17.374 -5.241 1.00 90.56 107 PHE A O 1
ATOM 804 N N . SER A 1 108 ? 9.178 -17.258 -3.152 1.00 90.25 108 SER A N 1
ATOM 805 C CA . SER A 1 108 ? 9.475 -18.658 -2.807 1.00 90.25 108 SER A CA 1
ATOM 806 C C . SER A 1 108 ? 8.711 -19.657 -3.686 1.00 90.25 108 SER A C 1
ATOM 808 O O . SER A 1 108 ? 9.186 -20.764 -3.918 1.00 90.25 108 SER A O 1
ATOM 810 N N . LEU A 1 109 ? 7.545 -19.260 -4.205 1.00 92.44 109 LEU A N 1
ATOM 811 C CA . LEU A 1 109 ? 6.737 -20.035 -5.152 1.00 92.44 109 LEU A CA 1
ATOM 812 C C . LEU A 1 109 ? 7.141 -19.818 -6.625 1.00 92.44 109 LEU A C 1
ATOM 814 O O . LEU A 1 109 ? 6.483 -20.347 -7.518 1.00 92.44 109 LEU A O 1
ATOM 818 N N . GLY A 1 110 ? 8.209 -19.059 -6.895 1.00 88.19 110 GLY A N 1
ATOM 819 C CA . GLY A 1 110 ? 8.735 -18.819 -8.244 1.00 88.19 110 GLY A CA 1
ATOM 820 C C . GLY A 1 110 ? 8.203 -17.562 -8.939 1.00 88.19 110 GLY A C 1
ATOM 821 O O . GLY A 1 110 ? 8.386 -17.410 -10.146 1.00 88.19 110 GLY A O 1
ATOM 822 N N . SER A 1 111 ? 7.548 -16.646 -8.217 1.00 87.00 111 SER A N 1
ATOM 823 C CA . SER A 1 111 ? 7.127 -15.356 -8.778 1.00 87.00 111 SER A CA 1
ATOM 824 C C . SER A 1 111 ? 8.332 -14.470 -9.109 1.00 87.00 111 SER A C 1
ATOM 826 O O . SER A 1 111 ? 9.262 -14.333 -8.313 1.00 87.00 111 SER A O 1
ATOM 828 N N . GLN A 1 112 ? 8.302 -13.822 -10.275 1.00 85.69 112 GLN A N 1
ATOM 829 C CA . GLN A 1 112 ? 9.310 -12.836 -10.656 1.00 85.69 112 GLN A CA 1
ATOM 830 C C . GLN A 1 112 ? 9.048 -11.506 -9.944 1.00 85.69 112 GLN A C 1
ATOM 832 O O . GLN A 1 112 ? 8.027 -10.854 -10.164 1.00 85.69 112 GLN A O 1
ATOM 837 N N . LEU A 1 113 ? 10.000 -11.080 -9.113 1.00 84.62 113 LEU A N 1
ATOM 838 C CA . LEU A 1 113 ? 9.942 -9.781 -8.450 1.00 84.62 113 LEU A CA 1
ATOM 839 C C . LEU A 1 113 ? 10.465 -8.688 -9.378 1.00 84.62 113 LEU A C 1
ATOM 841 O O . LEU A 1 113 ? 11.647 -8.646 -9.718 1.00 84.62 113 LEU A O 1
ATOM 845 N N . GLY A 1 114 ? 9.576 -7.777 -9.766 1.00 83.69 114 GLY A N 1
ATOM 846 C CA . GLY A 1 114 ? 9.954 -6.556 -10.464 1.00 83.69 114 GLY A CA 1
ATOM 847 C C . GLY A 1 114 ? 10.339 -5.440 -9.493 1.00 83.69 114 GLY A C 1
ATOM 848 O O . GLY A 1 114 ? 9.908 -5.420 -8.340 1.00 83.69 114 GLY A O 1
ATOM 849 N N . ILE A 1 115 ? 11.070 -4.439 -9.994 1.00 87.12 115 ILE A N 1
ATOM 850 C CA . ILE A 1 115 ? 11.361 -3.197 -9.251 1.00 87.12 115 ILE A CA 1
ATOM 851 C C . ILE A 1 115 ? 10.068 -2.562 -8.722 1.00 87.12 115 ILE A C 1
ATOM 853 O O . ILE A 1 115 ? 10.017 -2.129 -7.573 1.00 87.12 115 ILE A O 1
ATOM 857 N N . ASN A 1 116 ? 9.001 -2.564 -9.527 1.00 86.38 116 ASN A N 1
ATOM 858 C CA . ASN A 1 116 ? 7.720 -2.002 -9.112 1.00 86.38 116 ASN A CA 1
ATOM 859 C C . ASN A 1 116 ? 7.120 -2.732 -7.900 1.00 86.38 116 ASN A C 1
ATOM 861 O O . ASN A 1 116 ? 6.602 -2.081 -7.004 1.00 86.38 116 ASN A O 1
ATOM 865 N N . THR A 1 117 ? 7.252 -4.060 -7.822 1.00 88.12 117 THR A N 1
ATOM 866 C CA . THR A 1 117 ? 6.753 -4.860 -6.693 1.00 88.12 117 THR A CA 1
ATOM 867 C C . THR A 1 117 ? 7.393 -4.421 -5.377 1.00 88.12 117 THR A C 1
ATOM 869 O O . THR A 1 117 ? 6.702 -4.238 -4.374 1.00 88.12 117 THR A O 1
ATOM 872 N N . VAL A 1 118 ? 8.709 -4.187 -5.393 1.00 88.38 118 VAL A N 1
ATOM 873 C CA . VAL A 1 118 ? 9.450 -3.705 -4.220 1.00 88.38 118 VAL A CA 1
ATOM 874 C C . VAL A 1 118 ? 8.989 -2.299 -3.843 1.00 88.38 118 VAL A C 1
ATOM 876 O O . VAL A 1 118 ? 8.685 -2.045 -2.680 1.00 88.38 118 VAL A O 1
ATOM 879 N N . ILE A 1 119 ? 8.860 -1.398 -4.822 1.00 89.06 119 ILE A N 1
ATOM 880 C CA . ILE A 1 119 ? 8.368 -0.035 -4.582 1.00 89.06 119 ILE A CA 1
ATOM 881 C C . ILE A 1 119 ? 6.967 -0.083 -3.956 1.00 89.06 119 ILE A C 1
ATOM 883 O O . ILE A 1 119 ? 6.732 0.542 -2.923 1.00 89.06 119 ILE A O 1
ATOM 887 N N . THR A 1 120 ? 6.044 -0.867 -4.513 1.00 88.25 120 THR A N 1
ATOM 888 C CA . THR A 1 120 ? 4.684 -0.974 -3.973 1.00 88.25 120 THR A CA 1
ATOM 889 C C . THR A 1 120 ? 4.670 -1.527 -2.550 1.00 88.25 120 THR A C 1
ATOM 891 O O . THR A 1 120 ? 3.995 -0.954 -1.702 1.00 88.25 120 THR A O 1
ATOM 894 N N . ALA A 1 121 ? 5.464 -2.558 -2.243 1.00 88.38 121 ALA A N 1
ATOM 895 C CA . ALA A 1 121 ? 5.462 -3.187 -0.921 1.00 88.38 121 ALA A CA 1
ATOM 896 C C . ALA A 1 121 ? 5.899 -2.231 0.205 1.00 88.38 121 ALA A C 1
ATOM 898 O O . ALA A 1 121 ? 5.388 -2.307 1.322 1.00 88.38 121 ALA A O 1
ATOM 899 N N . PHE A 1 122 ? 6.818 -1.304 -0.084 1.00 88.31 122 PHE A N 1
ATOM 900 C CA . PHE A 1 122 ? 7.301 -0.336 0.904 1.00 88.31 122 PHE A CA 1
ATOM 901 C C . PHE A 1 122 ? 6.488 0.960 0.938 1.00 88.31 122 PHE A C 1
ATOM 903 O O . PHE A 1 122 ? 6.230 1.490 2.020 1.00 88.31 122 PHE A O 1
ATOM 910 N N . PHE A 1 123 ? 6.087 1.491 -0.219 1.00 89.12 123 PHE A N 1
ATOM 911 C CA . PHE A 1 123 ? 5.483 2.823 -0.302 1.00 89.12 123 PHE A CA 1
ATOM 912 C C . PHE A 1 123 ? 3.957 2.812 -0.175 1.00 89.12 123 PHE A C 1
ATOM 914 O O . PHE A 1 123 ? 3.394 3.756 0.384 1.00 89.12 123 PHE A O 1
ATOM 921 N N . LEU A 1 124 ? 3.273 1.755 -0.624 1.00 89.38 124 LEU A N 1
ATOM 922 C CA . LEU A 1 124 ? 1.808 1.729 -0.674 1.00 89.38 124 LEU A CA 1
ATOM 923 C C . LEU A 1 124 ? 1.180 1.939 0.713 1.00 89.38 124 LEU A C 1
ATOM 925 O O . LEU A 1 124 ? 0.287 2.770 0.864 1.00 89.38 124 LEU A O 1
ATOM 929 N N . GLY A 1 125 ? 1.683 1.257 1.747 1.00 87.62 125 GLY A N 1
ATOM 930 C CA . GLY A 1 125 ? 1.186 1.406 3.120 1.00 87.62 125 GLY A CA 1
ATOM 931 C C . GLY A 1 125 ? 1.289 2.832 3.678 1.00 87.62 125 GLY A C 1
ATOM 932 O O . GLY A 1 125 ? 0.275 3.380 4.125 1.00 87.62 125 GLY A O 1
ATOM 933 N N . PRO A 1 126 ? 2.474 3.470 3.653 1.00 88.44 126 PRO A N 1
ATOM 934 C CA . PRO A 1 126 ? 2.634 4.865 4.048 1.00 88.44 126 PRO A CA 1
ATOM 935 C C . PRO A 1 126 ? 1.727 5.848 3.304 1.00 88.44 126 PRO A C 1
ATOM 937 O O . PRO A 1 126 ? 1.159 6.725 3.962 1.00 88.44 126 PRO A O 1
ATOM 940 N N . PHE A 1 127 ? 1.563 5.687 1.986 1.00 90.25 127 PHE A N 1
ATOM 941 C CA . PHE A 1 127 ? 0.685 6.541 1.180 1.00 90.25 127 PHE A CA 1
ATOM 942 C C . PHE A 1 127 ? -0.791 6.343 1.529 1.00 90.25 127 PHE A C 1
ATOM 944 O O . PHE A 1 127 ? -1.497 7.329 1.724 1.00 90.25 127 PHE A O 1
ATOM 951 N N . ILE A 1 128 ? -1.251 5.098 1.704 1.00 88.56 128 ILE A N 1
ATOM 952 C CA . ILE A 1 128 ? -2.632 4.840 2.139 1.00 88.56 128 ILE A CA 1
ATOM 953 C C . ILE A 1 128 ? -2.882 5.508 3.492 1.00 88.56 128 ILE A C 1
ATOM 955 O O . ILE A 1 128 ? -3.867 6.221 3.639 1.00 88.56 128 ILE A O 1
ATOM 959 N N . GLN A 1 129 ? -1.984 5.344 4.470 1.00 87.31 129 GLN A N 1
ATOM 960 C CA . GLN A 1 129 ? -2.147 5.998 5.774 1.00 87.31 129 GLN A CA 1
ATOM 961 C C . GLN A 1 129 ? -2.207 7.526 5.648 1.00 87.31 129 GLN A C 1
ATOM 963 O O . GLN A 1 129 ? -2.991 8.172 6.339 1.00 87.31 129 GLN A O 1
ATOM 968 N N . PHE A 1 130 ? -1.374 8.108 4.784 1.00 88.94 130 PHE A N 1
ATOM 969 C CA . PHE A 1 130 ? -1.370 9.547 4.543 1.00 88.94 130 PHE A CA 1
ATOM 970 C C . PHE A 1 130 ? -2.727 10.031 4.015 1.00 88.94 130 PHE A C 1
ATOM 972 O O . PHE A 1 130 ? -3.304 10.953 4.589 1.00 88.94 130 PHE A O 1
ATOM 979 N N . PHE A 1 131 ? -3.274 9.369 2.993 1.00 88.25 131 PHE A N 1
ATOM 980 C CA . PHE A 1 131 ? -4.588 9.711 2.451 1.00 88.25 131 PHE A CA 1
ATOM 981 C C . PHE A 1 131 ? -5.724 9.436 3.437 1.00 88.25 131 PHE A C 1
ATOM 983 O O . PHE A 1 131 ? -6.637 10.250 3.548 1.00 88.25 131 PHE A O 1
ATOM 990 N N . ARG A 1 132 ? -5.648 8.356 4.221 1.00 85.44 132 ARG A N 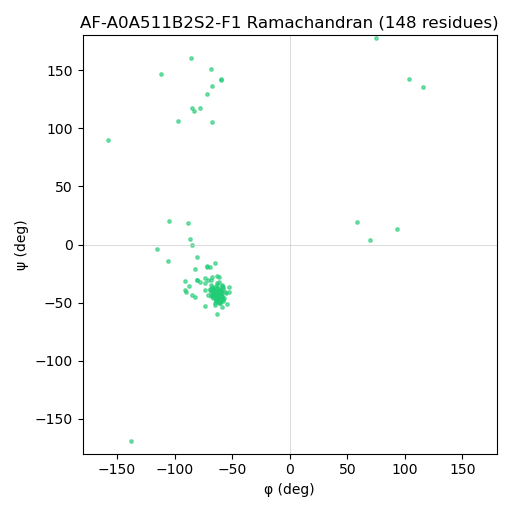1
ATOM 991 C CA . ARG A 1 132 ? -6.626 8.076 5.284 1.00 85.44 132 ARG A CA 1
ATOM 992 C C . ARG A 1 132 ? -6.671 9.199 6.313 1.00 85.44 132 ARG A C 1
ATOM 994 O O . ARG A 1 132 ? -7.749 9.694 6.602 1.00 85.44 132 ARG A O 1
ATOM 1001 N N . ASN A 1 133 ? -5.517 9.687 6.771 1.00 84.94 133 ASN A N 1
ATOM 1002 C CA . ASN A 1 133 ? -5.455 10.816 7.707 1.00 84.94 133 ASN A CA 1
ATOM 1003 C C . ASN A 1 133 ? -6.056 12.112 7.128 1.00 84.94 133 ASN A C 1
ATOM 1005 O O . ASN A 1 133 ? -6.505 12.972 7.887 1.00 84.94 133 ASN A O 1
ATOM 1009 N N . ILE A 1 134 ? -6.022 12.290 5.802 1.00 84.31 134 ILE A N 1
ATOM 1010 C CA . ILE A 1 134 ? -6.659 13.426 5.122 1.00 84.31 134 ILE A CA 1
ATOM 1011 C C . ILE A 1 134 ? -8.178 13.233 5.115 1.00 84.31 134 ILE A C 1
ATOM 1013 O O . ILE A 1 134 ? -8.909 14.100 5.591 1.00 84.31 134 ILE A O 1
ATOM 1017 N N . PHE A 1 135 ? -8.652 12.078 4.647 1.00 80.94 135 PHE A N 1
ATOM 1018 C CA . PHE A 1 135 ? -10.085 11.811 4.532 1.00 80.94 135 PHE A CA 1
ATOM 1019 C C . PHE A 1 135 ? -10.786 11.685 5.882 1.00 80.94 135 PHE A C 1
ATOM 1021 O O . PHE A 1 135 ? -11.911 12.155 6.018 1.00 80.94 135 PHE A O 1
ATOM 1028 N N . GLU A 1 136 ? -10.127 11.131 6.898 1.00 75.44 136 GLU A N 1
ATOM 1029 C CA . GLU A 1 136 ? -10.666 11.043 8.256 1.00 75.44 136 GLU A CA 1
ATOM 1030 C C . GLU A 1 136 ? -10.950 12.439 8.832 1.00 75.44 136 GLU A C 1
ATOM 1032 O O . GLU A 1 136 ? -12.009 12.661 9.423 1.00 75.44 136 GLU A O 1
ATOM 1037 N N . LYS A 1 137 ? -10.058 13.414 8.604 1.00 68.06 137 LYS A N 1
ATOM 1038 C CA . LYS A 1 137 ? -10.270 14.808 9.031 1.00 68.06 137 LYS A CA 1
ATOM 1039 C C . LYS A 1 137 ? -11.479 15.434 8.341 1.00 68.06 137 LYS A C 1
ATOM 1041 O O . LYS A 1 137 ? -12.295 16.078 9.006 1.00 68.06 137 LYS A O 1
ATOM 1046 N N . ASP A 1 138 ? -11.624 15.220 7.037 1.00 66.25 138 ASP A N 1
ATOM 1047 C CA . ASP A 1 138 ? -12.743 15.758 6.259 1.00 66.25 138 ASP A CA 1
ATOM 1048 C C . ASP A 1 138 ? -14.080 15.088 6.619 1.00 66.25 138 ASP A C 1
ATOM 1050 O O . ASP A 1 138 ? -15.114 15.759 6.726 1.00 66.25 138 ASP A O 1
ATOM 1054 N N . LEU A 1 139 ? -14.067 13.773 6.854 1.00 64.31 139 LEU A N 1
ATOM 1055 C CA . LEU A 1 139 ? -15.245 12.986 7.219 1.00 64.31 139 LEU A CA 1
ATOM 1056 C C . LEU A 1 139 ? -15.715 13.286 8.644 1.00 64.31 139 LEU A C 1
ATOM 1058 O O . LEU A 1 139 ? -16.910 13.520 8.831 1.00 64.31 139 LEU A O 1
ATOM 1062 N N . ASN A 1 140 ? -14.814 13.387 9.628 1.00 59.50 140 ASN A N 1
ATOM 1063 C CA . ASN A 1 140 ? -15.187 13.813 10.985 1.00 59.50 140 ASN A CA 1
ATOM 1064 C C . ASN A 1 140 ? -15.727 15.250 10.994 1.00 59.50 140 ASN A C 1
ATOM 1066 O O . ASN A 1 140 ? -16.706 15.544 11.679 1.00 59.50 140 ASN A O 1
ATOM 1070 N N . THR A 1 141 ? -15.162 16.137 10.171 1.00 58.00 141 THR A N 1
ATOM 1071 C CA . THR A 1 141 ? -15.643 17.523 10.035 1.00 58.00 141 THR A CA 1
ATOM 1072 C C . THR A 1 141 ? -17.053 17.584 9.434 1.00 58.00 141 THR A C 1
ATOM 1074 O O . THR A 1 141 ? -17.889 18.379 9.875 1.00 58.00 141 THR A O 1
ATOM 1077 N N . LYS A 1 142 ? -17.369 16.727 8.453 1.00 55.09 142 LYS A N 1
ATOM 1078 C CA . LYS A 1 142 ? -18.727 16.620 7.884 1.00 55.09 142 LYS A CA 1
ATOM 1079 C C . LYS A 1 142 ? -19.714 15.926 8.828 1.00 55.09 142 LYS A C 1
ATOM 1081 O O . LYS A 1 142 ? -20.848 16.389 8.932 1.00 55.09 142 LYS A O 1
ATOM 1086 N N . ALA A 1 143 ? -19.298 14.879 9.539 1.00 56.16 143 ALA A N 1
ATOM 1087 C CA . ALA A 1 143 ? -20.135 14.180 10.517 1.00 56.16 143 ALA A CA 1
ATOM 1088 C C . ALA A 1 143 ? -20.527 15.096 11.693 1.00 56.16 143 ALA A C 1
ATOM 1090 O O . ALA A 1 143 ? -21.696 15.143 12.080 1.00 56.16 143 ALA A O 1
ATOM 1091 N N . LEU A 1 144 ? -19.592 15.915 12.191 1.00 52.06 144 LEU A N 1
ATOM 1092 C CA . LEU A 1 144 ? -19.869 16.926 13.220 1.00 52.06 144 LEU A CA 1
ATOM 1093 C C . LEU A 1 144 ? -20.820 18.028 12.723 1.00 52.06 144 LEU A C 1
ATOM 1095 O O . LEU A 1 144 ? -21.697 18.454 13.476 1.00 52.06 144 LEU A O 1
ATOM 1099 N N . ARG A 1 145 ? -20.718 18.434 11.447 1.00 44.75 145 ARG A N 1
ATOM 1100 C CA . ARG A 1 145 ? -21.650 19.383 10.802 1.00 44.75 145 ARG A CA 1
ATOM 1101 C C . ARG A 1 145 ? -23.069 18.835 10.613 1.00 44.75 145 ARG A C 1
ATOM 1103 O O . ARG A 1 145 ? -24.008 19.625 10.586 1.00 44.75 145 ARG A O 1
ATOM 1110 N N . TYR A 1 146 ? -23.239 17.520 10.483 1.00 49.53 146 TYR A N 1
ATOM 1111 C CA . TYR A 1 146 ? -24.565 16.890 10.447 1.00 49.53 146 TYR A CA 1
ATOM 1112 C C . TYR A 1 146 ? -25.164 16.702 11.849 1.00 49.53 146 TYR A C 1
ATOM 1114 O O . TYR A 1 146 ? -26.378 16.804 12.001 1.00 49.53 146 TYR A O 1
ATOM 1122 N N . SER A 1 147 ? -24.335 16.500 12.881 1.00 45.75 147 SER A N 1
ATOM 1123 C CA . SER A 1 147 ? -24.799 16.353 14.271 1.00 45.75 147 SER A CA 1
ATOM 1124 C C . SER A 1 147 ? -25.253 17.677 14.910 1.00 45.75 147 SER A C 1
ATOM 1126 O O . SER A 1 147 ? -26.153 17.687 15.738 1.00 45.75 147 SER A O 1
ATOM 1128 N N . THR A 1 148 ? -24.697 18.818 14.486 1.00 47.31 148 THR A N 1
ATOM 1129 C CA . THR A 1 148 ? -25.107 20.159 14.970 1.00 47.31 148 THR A CA 1
ATOM 1130 C C . THR A 1 148 ? -26.310 20.755 14.239 1.00 47.31 148 THR A C 1
ATOM 1132 O O . THR A 1 148 ? -26.737 21.859 14.564 1.00 47.31 148 THR A O 1
ATOM 1135 N N . LYS A 1 149 ? -26.869 20.048 13.250 1.00 39.94 149 LYS A N 1
ATOM 1136 C CA . LYS A 1 149 ? -28.051 20.492 12.496 1.00 39.94 149 LYS A CA 1
ATOM 1137 C C . LYS A 1 149 ? -29.335 19.753 12.892 1.00 39.94 149 LYS A C 1
ATOM 1139 O O . LYS A 1 149 ? -30.276 19.724 12.098 1.00 39.94 149 LYS A O 1
ATOM 1144 N N . LYS A 1 150 ? -29.349 19.142 14.078 1.00 36.53 150 LYS A N 1
ATOM 1145 C CA . LYS A 1 150 ? -30.518 18.480 14.656 1.00 36.53 150 LYS A CA 1
ATOM 1146 C C . LYS A 1 150 ? -31.078 19.286 15.817 1.00 36.53 150 LYS A C 1
ATOM 1148 O O . LYS A 1 150 ? -30.256 19.782 16.615 1.00 36.53 150 LYS A O 1
#

Organism: NCBI:txid426704

Solvent-accessible surface area (backbone atoms only — not comparable to full-atom values): 8050 Å² total; per-residue (Å²): 107,63,71,59,41,53,75,71,46,50,81,43,63,35,69,40,23,57,49,41,69,64,44,51,58,58,50,49,54,51,50,50,51,52,46,39,75,74,71,43,78,76,82,51,71,68,56,49,50,53,53,47,52,53,47,48,55,53,50,17,44,53,51,21,53,49,54,74,62,66,49,18,34,40,65,79,64,41,50,20,49,55,47,13,72,75,68,73,45,56,53,37,58,26,29,28,52,50,39,47,51,51,50,54,53,40,41,76,74,69,48,82,82,48,73,65,55,56,51,46,32,65,47,41,25,53,46,22,49,53,39,32,62,52,50,51,54,55,49,53,54,51,53,52,59,57,63,73,72,112

pLDDT: mean 82.07, std 11.54, range [36.53, 92.44]

InterPro domains:
  IPR038750 Uncharacterized protein YczE/YyaS-like [PF19700] (31-132)
  IPR038750 Uncharacterized protein YczE/YyaS-like [PTHR40078] (2-144)

Secondary structure (DSSP, 8-state):
-HHHHHHH-GGG-SHHHHHHHHHHHHHHHHHHHHHHHHH-S--SHHHHHHHHHHHHHHHHHHHHHHHHHTS---HHHHHHHHHHHHH---HHHHHHHHHHHHHHHHHHTT----HHHHHHHHHHHHHHHHHHHHHHHHHHHHHHHHHTT-

Mean predicted aligned error: 7.69 Å

Radius of gyration: 17.3 Å; Cα contacts (8 Å, |Δi|>4): 117; chains: 1; bounding box: 43×40×45 Å

Foldseek 3Di:
DVVVCCVLPVLQAAPVQVCCVPPVVVVVVVVVCVCCVVPNDDDDPVVVVVVLVVVLLVVLLVQLVVVVVSRHHHPLLSQLVSVCVVPVDDSLVSQLVSLVVVVVVCVVVPDDDDPSSVVCSNVSSVSNVVSNVVVVVVVVVVVVVVVVVD